Protein AF-A0A519MR58-F1 (afdb_monomer)

Solvent-accessible surface area (backbone atoms only — not comparable to full-atom values): 3260 Å² total; per-residue (Å²): 130,68,83,84,46,59,66,67,21,45,51,44,35,43,41,37,76,72,70,63,48,52,48,63,59,51,9,65,75,68,75,48,51,46,68,53,39,52,53,28,33,49,53,39,50,53,53,48,52,53,54,65,70,64,72,81,119

Sequence (57 aa):
MLKTLPEGARIVFNLFAIEGYKHAEIAERLGISEGTSKSQLHYAKEKLKLTFFNSDK

Structure (mmCIF, N/CA/C/O backbone):
data_AF-A0A519MR58-F1
#
_entry.id   AF-A0A519MR58-F1
#
loop_
_atom_site.group_PDB
_atom_site.id
_atom_site.type_symbol
_atom_site.label_atom_id
_atom_site.label_alt_id
_atom_site.label_comp_id
_atom_site.label_asym_id
_atom_site.label_entity_id
_atom_site.label_seq_id
_atom_site.pdbx_PDB_ins_code
_atom_site.Cartn_x
_atom_site.Cartn_y
_atom_site.Cartn_z
_atom_site.occupancy
_atom_site.B_iso_or_equiv
_atom_site.auth_seq_id
_atom_site.auth_comp_id
_atom_site.auth_asym_id
_atom_site.auth_atom_id
_atom_site.pdbx_PDB_model_num
ATOM 1 N N . MET A 1 1 ? 12.161 -12.290 1.555 1.00 52.53 1 MET A N 1
ATOM 2 C CA . MET A 1 1 ? 11.956 -10.861 1.234 1.00 52.53 1 MET A CA 1
ATOM 3 C C . MET A 1 1 ? 10.563 -10.324 1.585 1.00 52.53 1 MET A C 1
ATOM 5 O O . MET A 1 1 ? 10.519 -9.332 2.286 1.00 52.53 1 MET A O 1
ATOM 9 N N . LEU A 1 2 ? 9.433 -10.956 1.225 1.00 53.88 2 LEU A N 1
ATOM 10 C CA . LEU A 1 2 ? 8.089 -10.427 1.577 1.00 53.88 2 LEU A CA 1
ATOM 11 C C . LEU A 1 2 ? 7.530 -10.872 2.948 1.00 53.88 2 LEU A C 1
ATOM 13 O O . LEU A 1 2 ? 6.578 -10.273 3.445 1.00 53.88 2 LEU A O 1
ATOM 17 N N . LYS A 1 3 ? 8.106 -11.903 3.587 1.00 56.62 3 LYS A N 1
ATOM 18 C CA . LYS A 1 3 ? 7.612 -12.454 4.868 1.00 56.62 3 LYS A CA 1
ATOM 19 C C . LYS A 1 3 ? 7.783 -11.515 6.076 1.00 56.62 3 LYS A C 1
ATOM 21 O O . LYS A 1 3 ? 7.131 -11.728 7.086 1.00 56.62 3 LYS A O 1
ATOM 26 N N . THR A 1 4 ? 8.620 -10.479 5.975 1.00 65.69 4 THR A N 1
ATOM 27 C CA . THR A 1 4 ? 8.849 -9.484 7.044 1.00 65.69 4 THR A CA 1
ATOM 28 C C . THR A 1 4 ? 7.870 -8.308 6.993 1.00 65.69 4 THR A C 1
ATOM 30 O O . THR A 1 4 ? 7.849 -7.473 7.904 1.00 65.69 4 THR A O 1
ATOM 33 N N . LEU A 1 5 ? 7.067 -8.216 5.928 1.00 75.25 5 LEU A N 1
ATOM 34 C CA . LEU A 1 5 ? 5.991 -7.243 5.811 1.00 75.25 5 LEU A CA 1
ATOM 35 C C . LEU A 1 5 ? 4.722 -7.775 6.484 1.00 75.25 5 LEU A C 1
ATOM 37 O O . LEU A 1 5 ? 4.378 -8.941 6.248 1.00 75.25 5 LEU A O 1
ATOM 41 N N . PRO A 1 6 ? 4.012 -6.931 7.260 1.00 82.75 6 PRO A N 1
ATOM 42 C CA . PRO A 1 6 ? 2.648 -7.204 7.681 1.00 82.75 6 PRO A CA 1
ATOM 43 C C . PRO A 1 6 ? 1.799 -7.584 6.471 1.00 82.75 6 PRO A C 1
ATOM 45 O O . PRO A 1 6 ? 1.981 -7.037 5.380 1.00 82.75 6 PRO A O 1
ATOM 48 N N . GLU A 1 7 ? 0.882 -8.521 6.671 1.00 85.31 7 GLU A N 1
ATOM 49 C CA . GLU A 1 7 ? 0.102 -9.125 5.592 1.00 85.31 7 GLU A CA 1
ATOM 50 C C . GLU A 1 7 ? -0.622 -8.084 4.726 1.00 85.31 7 GLU A C 1
ATOM 52 O O . GLU A 1 7 ? -0.471 -8.109 3.507 1.00 85.31 7 GLU A O 1
ATOM 57 N N . GLY A 1 8 ? -1.274 -7.089 5.340 1.00 87.75 8 GLY A N 1
ATOM 58 C CA . GLY A 1 8 ? -1.940 -6.005 4.606 1.00 87.75 8 GLY A CA 1
ATOM 59 C C . GLY A 1 8 ? -0.994 -5.222 3.689 1.00 87.75 8 GLY A C 1
ATOM 60 O O . GLY A 1 8 ? -1.270 -5.056 2.505 1.00 87.75 8 GLY A O 1
ATOM 61 N N . ALA A 1 9 ? 0.185 -4.835 4.186 1.00 90.56 9 ALA A N 1
ATOM 62 C CA . ALA A 1 9 ? 1.178 -4.111 3.390 1.00 90.56 9 ALA A CA 1
ATOM 63 C C . ALA A 1 9 ? 1.713 -4.936 2.211 1.00 90.56 9 ALA A C 1
ATOM 65 O O . ALA A 1 9 ? 1.955 -4.391 1.134 1.00 90.56 9 ALA A O 1
ATOM 66 N N . ARG A 1 10 ? 1.858 -6.254 2.389 1.00 90.69 10 ARG A N 1
ATOM 67 C CA . ARG A 1 10 ? 2.259 -7.174 1.317 1.00 90.69 10 ARG A CA 1
ATOM 68 C C . ARG A 1 10 ? 1.185 -7.282 0.236 1.00 90.69 10 ARG A C 1
ATOM 70 O O . ARG A 1 10 ? 1.511 -7.213 -0.945 1.00 90.69 10 ARG A O 1
ATOM 77 N N . ILE A 1 11 ? -0.072 -7.448 0.642 1.00 93.19 11 ILE A N 1
ATOM 78 C CA . ILE A 1 11 ? -1.203 -7.591 -0.280 1.00 93.19 11 ILE A CA 1
ATOM 79 C C . ILE A 1 11 ? -1.395 -6.301 -1.077 1.00 93.19 11 ILE A C 1
ATOM 81 O O . ILE A 1 11 ? -1.437 -6.350 -2.303 1.00 93.19 11 ILE A O 1
ATOM 85 N N . VAL A 1 12 ? -1.422 -5.145 -0.407 1.00 94.31 12 VAL A N 1
ATOM 86 C CA . VAL A 1 12 ? -1.553 -3.841 -1.075 1.00 94.31 12 VAL A CA 1
ATOM 87 C C . VAL A 1 12 ? -0.399 -3.586 -2.044 1.00 94.31 12 VAL A C 1
ATOM 89 O O . VAL A 1 12 ? -0.628 -3.113 -3.155 1.00 94.31 12 VAL A O 1
ATOM 92 N N . PHE A 1 13 ? 0.836 -3.922 -1.658 1.00 92.00 13 PHE A N 1
ATOM 93 C CA . PHE A 1 13 ? 1.986 -3.799 -2.549 1.00 92.00 13 PHE A CA 1
ATOM 94 C C . PHE A 1 13 ? 1.845 -4.673 -3.798 1.00 92.00 13 PHE A C 1
ATOM 96 O O . PHE A 1 13 ? 2.074 -4.175 -4.895 1.00 92.00 13 PHE A O 1
ATOM 103 N N . ASN A 1 14 ? 1.440 -5.938 -3.657 1.00 91.94 14 ASN A N 1
ATOM 104 C CA . ASN A 1 14 ? 1.259 -6.834 -4.800 1.00 91.94 14 ASN A CA 1
ATOM 105 C C . ASN A 1 14 ? 0.136 -6.352 -5.727 1.00 91.94 14 ASN A C 1
ATOM 107 O O . ASN A 1 14 ? 0.354 -6.228 -6.930 1.00 91.94 14 ASN A O 1
ATOM 111 N N . LEU A 1 15 ? -1.030 -6.008 -5.172 1.00 94.19 15 LEU A N 1
ATOM 112 C CA . LEU A 1 15 ? -2.165 -5.520 -5.959 1.00 94.19 15 LEU A CA 1
ATOM 113 C C . LEU A 1 15 ? -1.807 -4.245 -6.736 1.00 94.19 15 LEU A C 1
ATOM 115 O O . LEU A 1 15 ? -2.181 -4.100 -7.894 1.00 94.19 15 LEU A O 1
ATOM 119 N N . PHE A 1 16 ? -1.041 -3.336 -6.131 1.00 94.62 16 PHE A N 1
ATOM 120 C CA . PHE A 1 16 ? -0.634 -2.098 -6.792 1.00 94.62 16 PHE A CA 1
ATOM 121 C C . PHE A 1 16 ? 0.518 -2.301 -7.790 1.00 94.62 16 PHE A C 1
ATOM 123 O O . PHE A 1 16 ? 0.432 -1.876 -8.937 1.00 94.62 16 PHE A O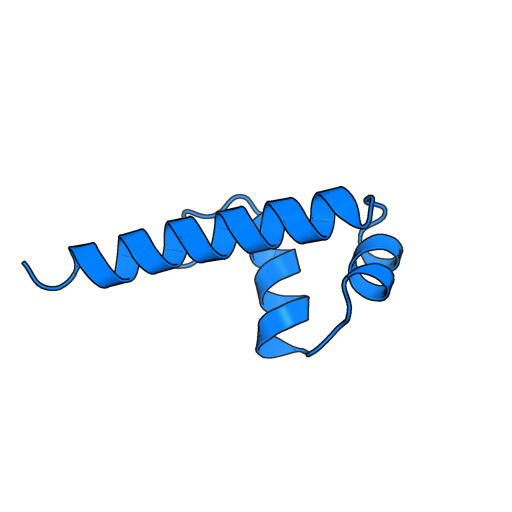 1
ATOM 130 N N . ALA A 1 17 ? 1.625 -2.912 -7.357 1.00 89.38 17 ALA A N 1
ATOM 131 C CA . ALA A 1 17 ? 2.877 -2.952 -8.116 1.00 89.38 17 ALA A CA 1
ATOM 132 C C . ALA A 1 17 ? 2.963 -4.113 -9.115 1.00 89.38 17 ALA A C 1
ATOM 134 O O . ALA A 1 17 ? 3.713 -4.010 -10.082 1.00 89.38 17 ALA A O 1
ATOM 135 N N . ILE A 1 18 ? 2.239 -5.209 -8.870 1.00 89.75 18 ILE A N 1
ATOM 136 C CA . ILE A 1 18 ? 2.240 -6.397 -9.734 1.00 89.75 18 ILE A CA 1
ATOM 137 C C . ILE A 1 18 ? 0.975 -6.421 -10.587 1.00 89.75 18 ILE A C 1
ATOM 139 O O . ILE A 1 18 ? 1.061 -6.581 -11.799 1.00 89.75 18 ILE A O 1
ATOM 143 N N . GLU A 1 19 ? -0.191 -6.244 -9.965 1.0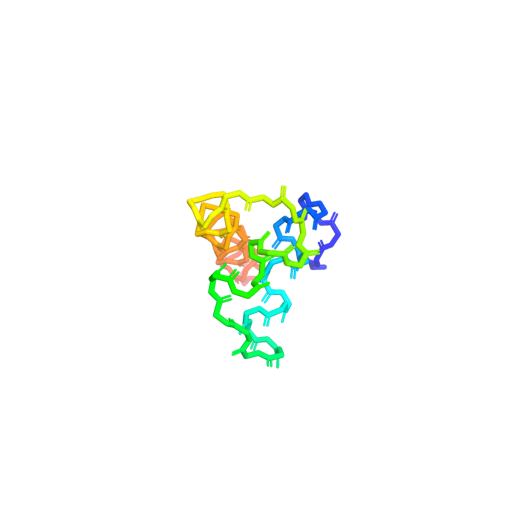0 92.44 19 GLU A N 1
ATOM 144 C CA . GLU A 1 19 ? -1.477 -6.357 -10.665 1.00 92.44 19 GLU A CA 1
ATOM 145 C C . GLU A 1 19 ? -1.985 -5.019 -11.241 1.00 92.44 19 GLU A C 1
ATOM 147 O O . GLU A 1 19 ? -2.865 -5.020 -12.096 1.00 92.44 19 GLU A O 1
ATOM 152 N N . GLY A 1 20 ? -1.415 -3.879 -10.831 1.00 93.12 20 GLY A N 1
ATOM 153 C CA . GLY A 1 20 ? -1.716 -2.563 -11.408 1.00 93.12 20 GLY A CA 1
ATOM 154 C C . GLY A 1 20 ? -3.004 -1.898 -10.909 1.00 93.12 20 GLY A C 1
ATOM 155 O O . GLY A 1 20 ? -3.442 -0.912 -11.504 1.00 93.12 20 GLY A O 1
ATOM 156 N N . TYR A 1 21 ? -3.608 -2.393 -9.825 1.00 96.38 21 TYR A N 1
ATOM 157 C CA . TYR A 1 21 ? -4.819 -1.799 -9.252 1.00 96.38 21 TYR A CA 1
ATOM 158 C C . TYR A 1 21 ? -4.565 -0.413 -8.656 1.00 96.38 21 TYR A C 1
ATOM 160 O O . TYR A 1 21 ? -3.519 -0.137 -8.054 1.00 96.38 21 TYR A O 1
ATOM 168 N N . LYS A 1 22 ? -5.578 0.453 -8.731 1.00 96.25 22 LYS A N 1
ATOM 169 C CA . LYS A 1 22 ? -5.578 1.754 -8.054 1.00 96.25 22 LYS A CA 1
ATOM 170 C C . LYS A 1 22 ? -5.941 1.607 -6.577 1.00 96.25 22 LYS A C 1
ATOM 172 O O . LYS A 1 22 ? -6.604 0.665 -6.156 1.00 96.25 22 LYS A O 1
ATOM 177 N N . HIS A 1 23 ? -5.566 2.602 -5.772 1.00 94.38 23 HIS A N 1
ATOM 178 C CA . HIS A 1 23 ? -5.853 2.605 -4.333 1.00 94.38 23 HIS A CA 1
ATOM 179 C C . HIS A 1 23 ? -7.344 2.494 -3.995 1.00 94.38 23 HIS A C 1
ATOM 181 O 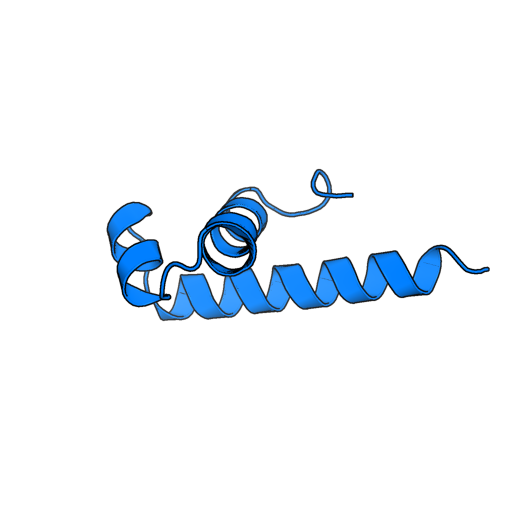O . HIS A 1 23 ? -7.662 1.842 -3.007 1.00 94.38 23 HIS A O 1
ATOM 187 N N . ALA A 1 24 ? -8.225 3.079 -4.812 1.00 96.50 24 ALA A N 1
ATOM 188 C CA . ALA A 1 24 ? -9.676 2.967 -4.659 1.00 96.50 24 ALA A CA 1
ATOM 189 C C . ALA A 1 24 ? -10.165 1.518 -4.821 1.00 96.50 24 ALA A C 1
ATOM 191 O O . ALA A 1 24 ? -10.880 1.009 -3.967 1.00 96.50 24 ALA A O 1
ATOM 192 N N . GLU A 1 25 ? -9.693 0.819 -5.856 1.00 96.31 25 GLU A N 1
ATOM 193 C CA . GLU A 1 25 ? -10.057 -0.579 -6.129 1.00 96.31 25 GLU A CA 1
ATOM 194 C C . GLU A 1 25 ? -9.519 -1.514 -5.039 1.00 96.31 25 GLU A C 1
ATOM 196 O O . GLU A 1 25 ? -10.200 -2.430 -4.585 1.00 96.31 25 GLU A O 1
ATOM 201 N N . ILE A 1 26 ? -8.300 -1.253 -4.558 1.00 95.94 26 ILE A N 1
ATOM 202 C CA . ILE A 1 26 ? -7.698 -2.000 -3.448 1.00 95.94 26 ILE A CA 1
ATOM 203 C C . ILE A 1 26 ? -8.470 -1.759 -2.143 1.00 95.94 26 ILE A C 1
ATOM 205 O O . ILE A 1 26 ? -8.666 -2.691 -1.365 1.00 95.94 26 ILE A O 1
ATOM 209 N N . ALA A 1 27 ? -8.888 -0.516 -1.892 1.00 96.00 27 ALA A N 1
ATOM 210 C CA . ALA A 1 27 ? -9.657 -0.136 -0.713 1.00 96.00 27 ALA A CA 1
ATOM 211 C C . ALA A 1 27 ? -11.005 -0.865 -0.670 1.00 96.00 27 ALA A C 1
ATOM 213 O O . ALA A 1 27 ? -11.323 -1.494 0.339 1.00 96.00 27 ALA A O 1
ATOM 214 N N . GLU A 1 28 ? -11.730 -0.866 -1.788 1.00 96.69 28 GLU A N 1
ATOM 215 C CA . GLU A 1 28 ? -12.986 -1.601 -1.944 1.00 96.69 28 GLU A CA 1
ATOM 216 C C . GLU A 1 28 ? -12.780 -3.112 -1.764 1.00 96.69 28 GLU A C 1
ATOM 218 O O . GLU A 1 28 ? -13.466 -3.747 -0.964 1.00 96.69 28 GLU A O 1
ATOM 223 N N . ARG A 1 29 ? -11.772 -3.683 -2.433 1.00 95.06 29 ARG A N 1
ATOM 224 C CA . ARG A 1 29 ? -11.499 -5.128 -2.410 1.00 95.06 29 ARG A CA 1
ATOM 225 C C . ARG A 1 29 ? -11.103 -5.657 -1.033 1.00 95.06 29 ARG A C 1
ATOM 227 O O . ARG A 1 29 ? -11.383 -6.812 -0.722 1.00 95.06 29 ARG A O 1
ATOM 234 N N . LEU A 1 30 ? -10.411 -4.847 -0.234 1.00 93.75 30 LEU A N 1
ATOM 235 C CA . LEU A 1 30 ? -9.922 -5.234 1.093 1.00 93.75 30 LEU A CA 1
ATOM 236 C C . LEU A 1 30 ? -10.799 -4.708 2.239 1.00 93.75 30 LEU A C 1
ATOM 238 O O . LEU A 1 30 ? -10.509 -5.010 3.395 1.00 93.75 30 LEU A O 1
ATOM 242 N N . GLY A 1 31 ? -11.838 -3.918 1.948 1.00 95.44 31 GLY A N 1
ATOM 243 C CA . GLY A 1 31 ? -12.679 -3.287 2.968 1.00 95.44 31 GLY A CA 1
ATOM 244 C C . GLY A 1 31 ? -11.914 -2.301 3.860 1.00 95.44 31 GLY A C 1
ATOM 245 O O . GLY A 1 31 ? -12.214 -2.174 5.047 1.00 95.44 31 GLY A O 1
ATOM 246 N N . ILE A 1 32 ? -10.898 -1.628 3.314 1.00 95.12 32 ILE A N 1
ATOM 247 C CA . ILE A 1 32 ? -10.079 -0.631 4.022 1.00 95.12 32 ILE A CA 1
ATOM 248 C C . ILE A 1 32 ? -10.295 0.758 3.421 1.00 95.12 32 ILE A C 1
ATOM 250 O O . ILE A 1 32 ? -10.843 0.899 2.336 1.00 95.12 32 ILE A O 1
ATOM 254 N N . SER A 1 33 ? -9.816 1.809 4.088 1.00 97.00 33 SER A N 1
ATOM 255 C CA . SER A 1 33 ? -9.819 3.142 3.477 1.00 97.00 33 SER A CA 1
ATOM 256 C C . SER A 1 33 ? -8.730 3.274 2.403 1.00 97.00 33 SER A C 1
ATOM 258 O O . SER A 1 33 ? -7.654 2.674 2.507 1.00 97.00 33 SER A O 1
ATOM 260 N N . GLU A 1 34 ? -8.940 4.143 1.412 1.00 96.56 34 GLU A N 1
ATOM 261 C CA . GLU A 1 34 ? -7.886 4.512 0.454 1.00 96.56 34 GLU A CA 1
ATOM 262 C C . GLU A 1 34 ? -6.625 5.051 1.144 1.00 96.56 34 GLU A C 1
ATOM 264 O O . GLU A 1 34 ? -5.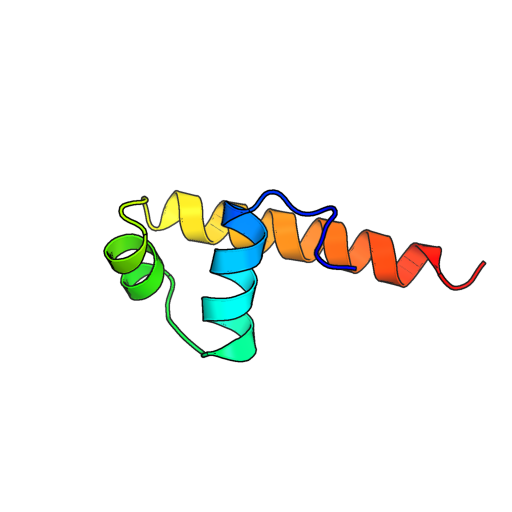504 4.783 0.705 1.00 96.56 34 GLU A O 1
ATOM 269 N N . GLY A 1 35 ? -6.798 5.789 2.247 1.00 96.62 35 GLY A N 1
ATOM 270 C CA . GLY A 1 35 ? -5.691 6.269 3.073 1.00 96.62 35 GLY A CA 1
ATOM 271 C C . GLY A 1 35 ? -4.882 5.1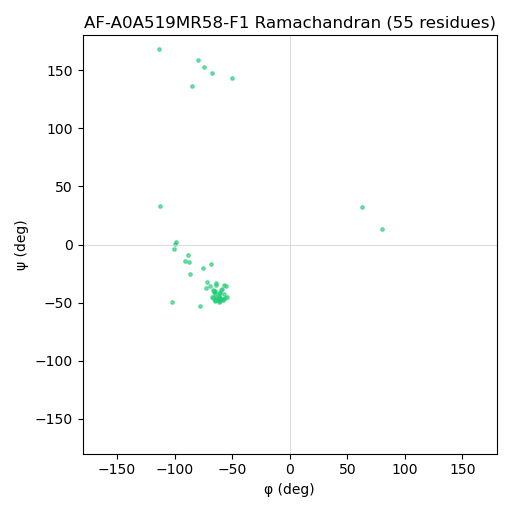17 3.671 1.00 96.62 35 GLY A C 1
ATOM 272 O O . GLY A 1 35 ? -3.654 5.138 3.624 1.00 96.62 35 GLY A O 1
ATOM 273 N N . THR A 1 36 ? -5.557 4.067 4.146 1.00 95.06 36 THR A N 1
ATOM 274 C CA . THR A 1 36 ? -4.917 2.840 4.638 1.00 95.06 36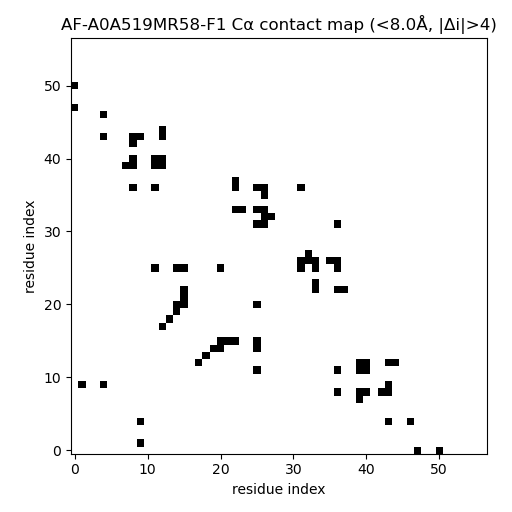 THR A CA 1
ATOM 275 C C . THR A 1 36 ? -4.118 2.156 3.528 1.00 95.06 36 THR A C 1
ATOM 277 O O . THR A 1 36 ? -2.970 1.784 3.764 1.00 95.06 36 THR A O 1
ATOM 280 N N . SER A 1 37 ? -4.672 2.055 2.315 1.00 95.81 37 SER A N 1
ATOM 281 C CA . SER A 1 37 ? -3.971 1.501 1.145 1.00 95.81 37 SER A CA 1
ATOM 282 C C . SER A 1 37 ? -2.692 2.293 0.818 1.00 95.81 37 SER A C 1
ATOM 284 O O . SER A 1 37 ? -1.609 1.718 0.684 1.00 95.81 37 SER A O 1
ATOM 286 N N . LYS A 1 38 ? -2.757 3.629 0.789 1.00 94.50 38 LYS A N 1
ATOM 287 C CA . LYS A 1 38 ? -1.578 4.487 0.551 1.00 94.50 38 LYS A CA 1
ATOM 288 C C . LYS A 1 38 ? -0.502 4.313 1.629 1.00 94.50 38 LYS A C 1
ATOM 290 O O . LYS A 1 38 ? 0.667 4.109 1.295 1.00 94.50 38 LYS A O 1
ATOM 295 N N . SER A 1 39 ? -0.888 4.332 2.905 1.00 95.19 39 SER A N 1
ATOM 296 C CA . SER A 1 39 ? 0.042 4.170 4.033 1.00 95.19 39 SER A CA 1
ATOM 297 C C . SER A 1 39 ? 0.691 2.785 4.060 1.00 95.19 39 SER A C 1
ATOM 299 O O . SER A 1 39 ? 1.893 2.668 4.298 1.00 95.19 39 SER A O 1
ATOM 301 N N . GLN A 1 40 ? -0.071 1.731 3.761 1.00 93.88 40 GLN A N 1
ATOM 302 C CA . GLN A 1 40 ? 0.443 0.364 3.670 1.00 93.88 40 GLN A CA 1
ATOM 303 C C . GLN A 1 40 ? 1.426 0.189 2.506 1.00 93.88 40 GLN A C 1
ATOM 305 O O . GLN A 1 40 ? 2.470 -0.443 2.686 1.00 93.88 40 GLN A O 1
ATOM 310 N N . LEU A 1 41 ? 1.150 0.795 1.345 1.00 92.50 41 LEU A N 1
ATOM 311 C CA . LEU A 1 41 ? 2.079 0.795 0.213 1.00 92.50 41 LEU A CA 1
ATOM 312 C C . LEU A 1 41 ? 3.373 1.551 0.544 1.00 92.50 41 LEU A C 1
ATOM 314 O O . LEU A 1 41 ? 4.461 1.088 0.200 1.00 92.50 41 LEU A O 1
ATOM 318 N N . HIS A 1 42 ? 3.269 2.703 1.211 1.00 91.38 42 HIS A N 1
ATOM 319 C CA . HIS A 1 42 ? 4.431 3.480 1.640 1.00 91.38 42 HIS A CA 1
ATOM 320 C C . HIS A 1 42 ? 5.305 2.682 2.615 1.00 91.38 42 HIS A C 1
ATOM 322 O O . HIS A 1 42 ? 6.497 2.513 2.366 1.00 91.38 42 HIS A O 1
ATOM 328 N N . TYR A 1 43 ? 4.695 2.090 3.647 1.00 90.00 43 TYR A N 1
ATOM 329 C CA . TYR A 1 43 ? 5.385 1.204 4.585 1.00 90.00 43 TYR A CA 1
ATOM 330 C C . TYR A 1 43 ? 6.062 0.021 3.872 1.00 90.00 43 TYR A C 1
ATOM 332 O O . TYR A 1 43 ? 7.210 -0.317 4.168 1.00 90.00 43 TYR A O 1
ATOM 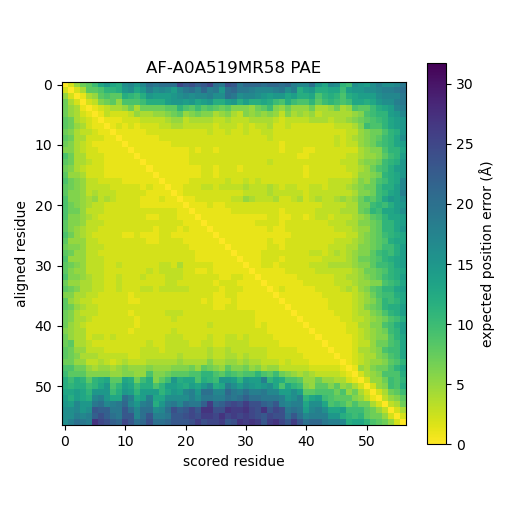340 N N . ALA A 1 44 ? 5.378 -0.594 2.898 1.00 89.12 44 ALA A N 1
ATOM 341 C CA . ALA A 1 44 ? 5.944 -1.675 2.096 1.00 89.12 44 ALA A CA 1
ATOM 342 C C . ALA A 1 44 ? 7.185 -1.235 1.312 1.00 89.12 44 ALA A C 1
ATOM 344 O O . ALA A 1 44 ? 8.208 -1.922 1.346 1.00 89.12 44 ALA A O 1
ATOM 345 N N . LYS A 1 45 ? 7.122 -0.071 0.658 1.00 86.06 45 LYS A N 1
ATOM 346 C CA . LYS A 1 45 ? 8.240 0.511 -0.099 1.00 86.06 45 LYS A CA 1
ATOM 347 C C . LYS A 1 45 ? 9.428 0.859 0.792 1.00 86.06 45 LYS A C 1
ATOM 349 O O . LYS A 1 45 ? 10.551 0.518 0.433 1.00 86.06 45 LYS A O 1
ATOM 354 N N . GLU A 1 46 ? 9.194 1.485 1.942 1.00 87.44 46 GLU A N 1
ATOM 355 C CA . GLU A 1 46 ? 10.244 1.826 2.913 1.00 87.44 46 GLU A CA 1
ATOM 356 C C . GLU A 1 46 ? 10.989 0.573 3.378 1.00 87.44 46 GLU A C 1
ATOM 358 O O . GLU A 1 46 ? 12.219 0.507 3.329 1.00 87.44 46 GLU A O 1
ATOM 363 N N . LYS A 1 47 ? 10.245 -0.474 3.745 1.00 83.06 47 LYS A N 1
ATOM 364 C CA . LYS A 1 47 ? 10.832 -1.723 4.237 1.00 83.06 47 LYS A CA 1
ATOM 365 C C . LYS A 1 47 ? 11.573 -2.497 3.148 1.00 83.06 47 LYS A C 1
ATOM 367 O O . LYS A 1 47 ? 12.613 -3.098 3.421 1.00 83.06 47 LYS A O 1
ATOM 372 N N . LEU A 1 48 ? 11.068 -2.471 1.913 1.00 78.00 48 LEU A N 1
ATOM 373 C CA . LEU A 1 48 ? 11.757 -3.060 0.765 1.00 78.00 48 LEU A CA 1
ATOM 374 C C . LEU A 1 48 ? 13.035 -2.283 0.441 1.00 78.00 48 LEU A C 1
ATOM 376 O O . LEU A 1 48 ? 14.083 -2.907 0.307 1.00 78.00 48 LEU A O 1
ATOM 380 N N . LYS A 1 49 ? 12.991 -0.945 0.418 1.00 75.75 49 LYS A N 1
ATOM 381 C CA . LYS A 1 49 ? 14.174 -0.092 0.218 1.00 75.75 49 LYS A CA 1
ATOM 382 C C . LYS A 1 49 ? 15.254 -0.381 1.263 1.00 75.75 49 LYS A C 1
ATOM 384 O O . LYS A 1 49 ? 16.407 -0.581 0.896 1.00 75.75 49 LYS A O 1
ATOM 389 N N . LEU A 1 50 ? 14.872 -0.489 2.536 1.00 60.00 50 LEU A N 1
ATOM 390 C CA . LEU A 1 50 ? 15.764 -0.906 3.626 1.00 60.00 50 LEU A CA 1
ATOM 391 C C . LEU A 1 50 ? 16.375 -2.295 3.393 1.00 60.00 50 LEU A C 1
ATOM 393 O O . LEU A 1 50 ? 17.546 -2.506 3.686 1.00 60.00 50 LEU A O 1
ATOM 397 N N . THR A 1 51 ? 15.609 -3.240 2.845 1.00 58.44 51 THR A N 1
ATOM 398 C CA . THR A 1 51 ? 16.091 -4.611 2.604 1.00 58.44 51 THR A CA 1
ATOM 399 C C . THR A 1 51 ? 17.078 -4.683 1.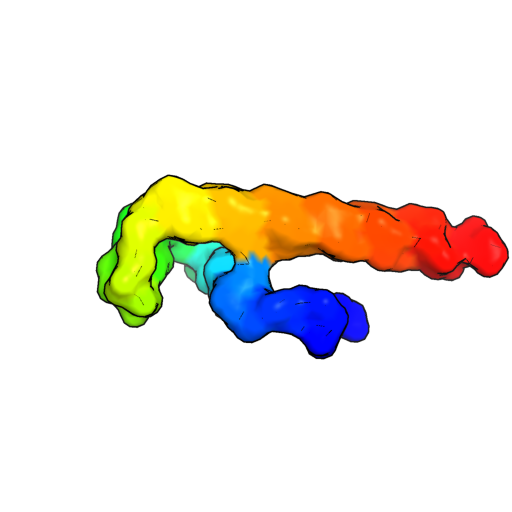433 1.00 58.44 51 THR A C 1
ATOM 401 O O . THR A 1 51 ? 18.059 -5.421 1.514 1.00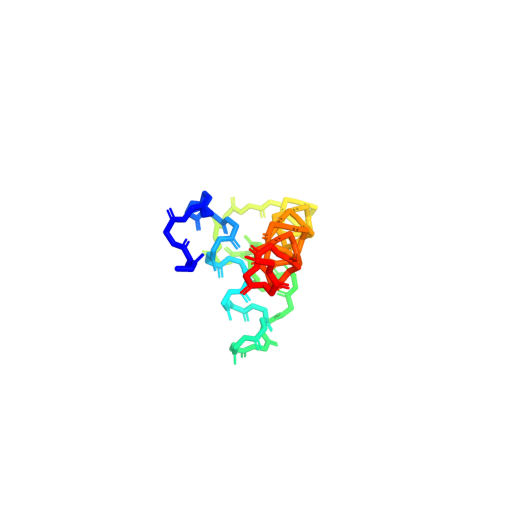 58.44 51 THR A O 1
ATOM 404 N N . PHE A 1 52 ? 16.862 -3.901 0.368 1.00 55.94 52 PHE A N 1
ATOM 405 C CA . PHE A 1 52 ? 17.792 -3.830 -0.765 1.00 55.94 52 PHE A CA 1
ATOM 406 C C . PHE A 1 52 ? 19.087 -3.082 -0.418 1.00 55.94 52 PHE A C 1
ATOM 408 O O . PHE A 1 52 ? 20.141 -3.482 -0.884 1.00 55.94 52 PHE A O 1
ATOM 415 N N . PHE A 1 53 ? 19.046 -2.075 0.460 1.00 54.19 53 PHE A N 1
ATOM 416 C CA . PHE A 1 53 ? 20.260 -1.368 0.898 1.00 54.19 53 PHE A CA 1
ATOM 417 C C . PHE A 1 53 ? 21.135 -2.151 1.894 1.00 54.19 53 PHE A C 1
ATOM 419 O O . PHE A 1 53 ? 22.314 -1.840 2.032 1.00 54.19 53 PHE A O 1
ATOM 426 N N . ASN A 1 54 ? 20.587 -3.155 2.586 1.00 54.00 54 ASN A N 1
ATOM 427 C CA . ASN A 1 54 ? 21.315 -3.924 3.605 1.00 54.00 54 ASN A CA 1
ATOM 428 C C . ASN A 1 54 ? 21.872 -5.268 3.111 1.00 54.00 54 ASN A C 1
ATOM 430 O O . ASN A 1 54 ? 22.431 -6.005 3.918 1.00 54.00 54 ASN A O 1
ATOM 434 N N . SER A 1 55 ? 21.710 -5.606 1.828 1.00 48.94 55 SER A N 1
ATOM 435 C CA . SER A 1 55 ? 22.228 -6.866 1.263 1.00 48.94 55 SER A CA 1
ATOM 436 C C . SER A 1 55 ? 23.557 -6.698 0.504 1.00 48.94 55 SER A C 1
ATOM 438 O O . SER A 1 55 ? 24.091 -7.691 0.026 1.00 48.94 55 SER A O 1
ATOM 440 N N . ASP A 1 56 ? 24.103 -5.477 0.445 1.00 51.06 56 ASP A N 1
ATOM 441 C CA . ASP A 1 56 ? 25.372 -5.135 -0.226 1.00 51.06 56 ASP A CA 1
ATOM 442 C C . ASP A 1 56 ? 26.478 -4.701 0.766 1.00 51.06 56 ASP A C 1
ATOM 444 O O . ASP A 1 56 ? 27.292 -3.824 0.464 1.00 51.06 56 ASP A O 1
ATOM 448 N N . LYS A 1 57 ? 26.509 -5.270 1.978 1.00 41.62 57 LYS A N 1
ATOM 449 C CA . LYS A 1 57 ? 27.619 -5.077 2.928 1.00 41.62 57 LYS A CA 1
ATOM 450 C C . LYS A 1 57 ? 28.156 -6.390 3.466 1.00 41.62 57 LYS A C 1
ATOM 452 O O . LYS A 1 57 ? 27.326 -7.234 3.863 1.00 41.62 57 LYS A O 1
#

Nearest PDB structures (foldseek):
  3hug-assembly1_C  TM=9.127E-01  e=5.088E-03  Mycobacterium tuberculosis H37Rv
  6kon-assembly1_F  TM=8.919E-01  e=7.859E-03  Mycobacterium tuberculosis H37Rv
  6koq-assembly1_F  TM=9.523E-01  e=1.375E-02  Mycobacterium tuberculosis H37Rv
  8z6g-assembly3_F  TM=9.595E-01  e=4.474E-02  Pseudomonas aeruginosa
  3vep-assembly4_H  TM=9.426E-01  e=5.066E-02  Mycobacterium tuberculosis

Foldseek 3Di:
DLPPADPLLSVLLCCCVPVNDQLVVSCVVVVHDSVSSVVSPVVNVVVVVVVVVPVPD

pLDDT: mean 83.79, std 16.14, range [41.62, 97.0]

Radius of gyration: 11.82 Å; Cα contacts (8 Å, |Δi|>4): 45; chains: 1; bounding box: 41×19×19 Å

Secondary structure (DSSP, 8-state):
--TTS-HHHHHHHHHHHTS---HHHHHHHHT--HHHHHHHHHHHHHHHHHHHHTS--

Mean predicted aligned error: 5.84 Å